Protein AF-W8WUB9-F1 (afdb_monomer_lite)

pLDDT: mean 81.69, std 14.6, range [41.47, 94.94]

InterPro domains:
  IPR036148 MmgE/PrpD superfamily [SSF103378] (17-73)

Secondary structure (DSSP, 8-state):
----SSHHHHHHHSTTHHHHHHHHHHHHHHHHHHHHHHHHT---TTTHHHHHHHHHHHHHHHHHHHHSPP---------------

Foldseek 3Di:
DPDDPDPLSVCQQAACVVVVLVVLLVVLVVLLVVLVVVVVVDDDPVCVVVSVVSSVVSVVSNVVSVPDDGDNHHRPDPPDDDDDD

Sequence (85 aa):
MTTALTDLEARLAAPGGAALRDALVARAAGMEAALRARMAAGLPRRDFPAWHDIAEAAAAAQAILAAWPANDAPSADPAGPEQPF

Organism: Castellaniella defragrans (strain DSM 12143 / CCUG 39792 / 65Phen) (NCBI:txid1437824)

Structure (mmCIF, N/CA/C/O backbone):
data_AF-W8WUB9-F1
#
_entry.id   AF-W8WUB9-F1
#
loop_
_atom_site.group_PDB
_atom_site.id
_atom_site.type_symbol
_atom_site.label_atom_id
_atom_site.label_alt_id
_atom_site.label_comp_id
_atom_site.label_asym_id
_atom_site.label_entity_id
_atom_site.label_seq_id
_atom_site.pdbx_PDB_ins_code
_atom_site.Cartn_x
_atom_site.Cartn_y
_atom_site.Cartn_z
_atom_site.occupancy
_atom_site.B_iso_or_equiv
_atom_site.auth_seq_id
_atom_site.auth_comp_id
_atom_site.auth_asym_id
_atom_site.auth_atom_id
_atom_site.pdbx_PDB_model_num
ATOM 1 N N . MET A 1 1 ? 12.164 10.916 -25.637 1.00 41.47 1 MET A N 1
ATOM 2 C CA . MET A 1 1 ? 12.557 11.572 -24.375 1.00 41.47 1 MET A CA 1
ATOM 3 C C . MET A 1 1 ? 11.289 11.910 -23.616 1.00 41.47 1 MET A C 1
ATOM 5 O O . MET A 1 1 ? 10.604 12.847 -23.996 1.00 41.47 1 MET A O 1
ATOM 9 N N . THR A 1 2 ? 10.920 11.112 -22.622 1.00 53.81 2 THR A N 1
ATOM 10 C CA . THR A 1 2 ? 9.858 11.454 -21.670 1.00 53.81 2 THR A CA 1
ATOM 11 C C . THR A 1 2 ? 10.466 12.391 -20.632 1.00 53.81 2 THR A C 1
ATOM 13 O O . THR A 1 2 ? 11.309 11.984 -19.840 1.00 53.81 2 THR A O 1
ATOM 16 N N . THR A 1 3 ? 10.115 13.673 -20.685 1.00 59.53 3 THR A N 1
ATOM 17 C CA . THR A 1 3 ? 10.484 14.639 -19.645 1.00 59.53 3 THR A CA 1
ATOM 18 C C . THR A 1 3 ? 9.666 14.332 -18.396 1.00 59.53 3 THR A C 1
ATOM 20 O O . THR A 1 3 ? 8.464 14.585 -18.380 1.00 59.53 3 THR A O 1
ATOM 23 N N . ALA A 1 4 ? 10.300 13.749 -17.381 1.00 69.81 4 ALA A N 1
ATOM 24 C CA . ALA A 1 4 ? 9.689 13.562 -16.070 1.00 69.81 4 ALA A CA 1
ATOM 25 C C . ALA A 1 4 ? 9.473 14.925 -15.392 1.00 69.81 4 ALA A C 1
ATOM 27 O O . ALA A 1 4 ? 10.384 15.756 -15.392 1.00 69.81 4 ALA A O 1
ATOM 28 N N . LEU A 1 5 ? 8.280 15.158 -14.833 1.00 80.12 5 LEU A N 1
ATOM 29 C CA . LEU A 1 5 ? 7.932 16.424 -14.176 1.00 80.12 5 LEU A CA 1
ATOM 30 C C . LEU A 1 5 ? 8.405 16.461 -12.711 1.00 80.12 5 LEU A C 1
ATOM 32 O O . LEU A 1 5 ? 8.676 17.533 -12.170 1.00 80.12 5 LEU A O 1
ATOM 36 N N . THR A 1 6 ? 8.550 15.292 -12.084 1.00 85.69 6 THR A N 1
ATOM 37 C CA . THR A 1 6 ? 9.012 15.120 -10.701 1.00 85.69 6 THR A CA 1
ATOM 38 C C . THR A 1 6 ? 10.154 14.103 -10.583 1.00 85.69 6 THR A C 1
ATOM 40 O O . THR A 1 6 ? 10.351 13.248 -11.449 1.00 85.69 6 THR A O 1
ATOM 43 N N . ASP A 1 7 ? 10.893 14.162 -9.466 1.00 85.81 7 ASP A N 1
ATOM 44 C CA . ASP A 1 7 ? 11.948 13.187 -9.130 1.00 85.81 7 ASP A CA 1
ATOM 45 C C . ASP A 1 7 ? 11.412 11.746 -9.091 1.00 85.81 7 ASP A C 1
ATOM 47 O O . ASP A 1 7 ? 12.048 10.822 -9.595 1.00 85.81 7 ASP A O 1
ATOM 51 N N . LEU A 1 8 ? 10.199 11.555 -8.559 1.00 85.75 8 LEU A N 1
ATOM 52 C CA . LEU A 1 8 ? 9.565 10.240 -8.503 1.00 85.75 8 LEU A CA 1
ATOM 53 C C . LEU A 1 8 ? 9.341 9.669 -9.908 1.00 85.75 8 LEU A C 1
ATOM 55 O O . LEU A 1 8 ? 9.664 8.511 -10.157 1.00 85.75 8 LEU A O 1
ATOM 59 N N . GLU A 1 9 ? 8.835 10.478 -10.836 1.00 86.00 9 GLU A N 1
ATOM 60 C CA . GLU A 1 9 ? 8.615 10.054 -12.221 1.00 86.00 9 GLU A CA 1
ATOM 61 C C . GLU A 1 9 ? 9.926 9.704 -12.924 1.00 86.00 9 GLU A C 1
ATOM 63 O O . GLU A 1 9 ? 9.983 8.711 -13.648 1.00 86.00 9 GLU A O 1
ATOM 68 N N . ALA A 1 10 ? 10.995 10.467 -12.675 1.00 85.81 10 ALA A N 1
ATOM 69 C CA . ALA A 1 10 ? 12.315 10.174 -13.228 1.00 85.81 10 ALA A CA 1
ATOM 70 C C . ALA A 1 10 ? 12.838 8.819 -12.725 1.00 85.81 10 ALA A C 1
ATOM 72 O O . ALA A 1 10 ? 13.357 8.020 -13.504 1.00 85.81 10 ALA A O 1
ATOM 73 N N . ARG A 1 11 ? 12.641 8.523 -11.435 1.00 84.62 11 ARG A N 1
ATOM 74 C CA . ARG A 1 11 ? 13.046 7.251 -10.816 1.00 84.62 11 ARG A CA 1
ATOM 75 C C . ARG A 1 11 ? 12.200 6.067 -11.278 1.00 84.62 11 ARG A C 1
ATOM 77 O O . ARG A 1 11 ? 12.733 4.974 -11.422 1.00 84.62 11 ARG A O 1
ATOM 84 N N . LEU A 1 12 ? 10.910 6.273 -11.537 1.00 85.00 12 LEU A N 1
ATOM 85 C CA . LEU A 1 12 ? 10.023 5.248 -12.098 1.00 85.00 12 LEU A CA 1
ATOM 86 C C . LEU A 1 12 ? 10.277 4.995 -13.593 1.00 85.00 12 LEU A C 1
ATOM 88 O O . LEU A 1 12 ? 10.050 3.888 -14.076 1.00 85.00 12 LEU A O 1
ATOM 92 N N . ALA A 1 13 ? 10.758 6.005 -14.321 1.00 84.25 13 ALA A N 1
ATOM 93 C CA . ALA A 1 13 ? 11.164 5.879 -15.717 1.00 84.25 13 ALA A CA 1
ATOM 94 C C . ALA A 1 13 ? 12.571 5.272 -15.883 1.00 84.25 13 ALA A C 1
ATOM 96 O O . ALA A 1 13 ? 12.907 4.799 -16.970 1.00 84.25 13 ALA A O 1
ATOM 97 N N . ALA A 1 14 ? 13.399 5.266 -14.835 1.00 84.06 14 ALA A N 1
ATOM 98 C CA . ALA A 1 14 ? 14.715 4.637 -14.848 1.00 84.06 14 ALA A CA 1
ATOM 99 C C . ALA A 1 14 ? 14.618 3.095 -14.943 1.00 84.06 14 ALA A C 1
ATOM 101 O O . ALA A 1 14 ? 13.581 2.515 -14.608 1.00 84.06 14 ALA A O 1
ATOM 102 N N . PRO A 1 15 ? 15.680 2.406 -15.394 1.00 80.81 15 PRO A N 1
ATOM 103 C CA . PRO A 1 15 ? 15.751 0.948 -15.332 1.00 80.81 15 PRO A CA 1
ATOM 104 C C . PRO A 1 15 ? 15.539 0.431 -13.901 1.00 80.81 15 PRO A C 1
ATOM 106 O O . PRO A 1 15 ? 16.045 1.012 -12.941 1.00 80.81 15 PRO A O 1
ATOM 109 N N . GLY A 1 16 ? 14.759 -0.641 -13.744 1.00 80.81 16 GLY A N 1
ATOM 110 C CA . GLY A 1 16 ? 14.317 -1.114 -12.422 1.00 80.81 16 GLY A CA 1
ATOM 111 C C . GLY A 1 16 ? 13.187 -0.288 -11.783 1.00 80.81 16 GLY A C 1
ATOM 112 O O . GLY A 1 16 ? 12.776 -0.575 -10.656 1.00 80.81 16 GLY A O 1
ATOM 113 N N . GLY A 1 17 ? 12.633 0.698 -12.496 1.00 85.12 17 GLY A N 1
ATOM 114 C CA . GLY A 1 17 ? 11.487 1.491 -12.053 1.00 85.12 17 GLY A CA 1
ATOM 115 C C . GLY A 1 17 ? 10.231 0.656 -11.789 1.00 85.12 17 GLY A C 1
ATOM 116 O O . GLY A 1 17 ? 9.467 0.984 -10.882 1.00 85.12 17 GLY A O 1
ATOM 117 N N . ALA A 1 18 ? 10.059 -0.469 -12.493 1.00 85.94 18 ALA A N 1
ATOM 118 C CA . ALA A 1 18 ? 9.019 -1.460 -12.206 1.00 85.94 18 ALA A CA 1
ATOM 119 C C . ALA A 1 18 ? 9.110 -2.005 -10.768 1.00 85.94 18 ALA A C 1
ATOM 121 O O . ALA A 1 18 ? 8.135 -1.950 -10.023 1.00 85.94 18 ALA A O 1
ATOM 122 N N . ALA A 1 19 ? 10.300 -2.439 -10.339 1.00 87.62 19 ALA A N 1
ATOM 123 C CA . ALA A 1 19 ? 10.519 -2.953 -8.987 1.00 87.62 19 ALA A CA 1
ATOM 124 C C . ALA A 1 19 ? 10.322 -1.865 -7.918 1.00 87.62 19 ALA A C 1
ATOM 126 O O . ALA A 1 19 ? 9.750 -2.127 -6.859 1.00 87.62 19 ALA A O 1
ATOM 127 N N . LEU A 1 20 ? 10.748 -0.627 -8.201 1.00 89.50 20 LEU A N 1
ATOM 128 C CA . LEU A 1 20 ? 10.503 0.514 -7.317 1.00 89.50 20 LEU A CA 1
ATOM 129 C C . LEU A 1 20 ? 9.003 0.814 -7.184 1.00 89.50 20 LEU A C 1
ATOM 131 O O . LEU A 1 20 ? 8.518 1.021 -6.072 1.00 89.50 20 LEU A O 1
ATOM 135 N N . ARG A 1 21 ? 8.265 0.816 -8.298 1.00 89.38 21 ARG A N 1
ATOM 136 C CA . ARG A 1 21 ? 6.809 0.994 -8.311 1.00 89.38 21 ARG A CA 1
ATOM 137 C C . ARG A 1 21 ? 6.129 -0.073 -7.464 1.00 89.38 21 ARG A C 1
ATOM 139 O O . ARG A 1 21 ? 5.347 0.271 -6.585 1.00 89.38 21 ARG A O 1
ATOM 146 N N . ASP A 1 22 ? 6.448 -1.342 -7.699 1.00 89.56 22 ASP A N 1
ATOM 147 C CA . ASP A 1 22 ? 5.869 -2.468 -6.967 1.00 89.56 22 ASP A CA 1
ATOM 148 C C . ASP A 1 22 ? 6.174 -2.388 -5.462 1.00 89.56 22 ASP A C 1
ATOM 150 O O . ASP A 1 22 ? 5.282 -2.585 -4.636 1.00 89.56 22 ASP A O 1
ATOM 154 N N . ALA A 1 23 ? 7.387 -1.976 -5.079 1.00 91.00 23 ALA A N 1
ATOM 155 C CA . ALA A 1 23 ? 7.730 -1.731 -3.678 1.00 91.00 23 ALA A CA 1
ATOM 156 C C . ALA A 1 23 ? 6.909 -0.586 -3.052 1.00 91.00 23 ALA A C 1
ATOM 158 O O . ALA A 1 23 ? 6.475 -0.687 -1.901 1.00 91.00 23 ALA A O 1
ATOM 159 N N . LEU A 1 24 ? 6.673 0.503 -3.792 1.00 92.44 24 LEU A N 1
ATOM 160 C CA . LEU A 1 24 ? 5.854 1.626 -3.326 1.00 92.44 24 LEU A CA 1
ATOM 161 C C . LEU A 1 24 ? 4.371 1.243 -3.210 1.00 92.44 24 LEU A C 1
ATOM 163 O O . LEU A 1 24 ? 3.737 1.591 -2.213 1.00 92.44 24 LEU A O 1
ATOM 167 N N . VAL A 1 25 ? 3.842 0.483 -4.173 1.00 93.06 25 VAL A N 1
ATOM 168 C CA . VAL A 1 25 ? 2.482 -0.080 -4.144 1.00 93.06 25 VAL A CA 1
ATOM 169 C C . VAL A 1 25 ? 2.309 -0.988 -2.927 1.00 93.06 25 VAL A C 1
ATOM 171 O O . VAL A 1 25 ? 1.373 -0.796 -2.153 1.00 93.06 25 VAL A O 1
ATOM 174 N N . ALA A 1 26 ? 3.234 -1.925 -2.703 1.00 92.69 26 ALA A N 1
ATOM 175 C CA . ALA A 1 26 ? 3.189 -2.836 -1.561 1.00 92.69 26 ALA A CA 1
ATOM 176 C C . ALA A 1 26 ? 3.259 -2.085 -0.221 1.00 92.69 26 AL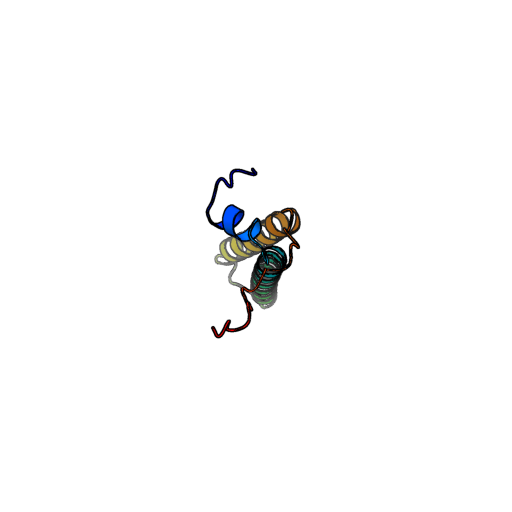A A C 1
ATOM 178 O O . ALA A 1 26 ? 2.539 -2.414 0.724 1.00 92.69 26 ALA A O 1
ATOM 179 N N . ARG A 1 27 ? 4.086 -1.036 -0.138 1.00 93.56 27 ARG A N 1
ATOM 180 C CA . ARG A 1 27 ? 4.177 -0.187 1.055 1.00 93.56 27 ARG A CA 1
ATOM 181 C C . ARG A 1 27 ? 2.874 0.566 1.326 1.00 93.56 27 ARG A C 1
ATOM 183 O O . ARG A 1 27 ? 2.437 0.596 2.475 1.00 93.56 27 ARG A O 1
ATOM 190 N N . ALA A 1 28 ? 2.271 1.163 0.299 1.00 93.19 28 ALA A N 1
ATOM 191 C CA . ALA A 1 28 ? 1.001 1.875 0.425 1.00 93.19 28 ALA A CA 1
ATOM 192 C C . ALA A 1 28 ? -0.129 0.928 0.861 1.00 93.19 28 ALA A C 1
ATOM 194 O O . ALA A 1 28 ? -0.839 1.233 1.818 1.00 93.19 28 ALA A O 1
ATOM 195 N N . ALA A 1 29 ? -0.214 -0.258 0.249 1.00 92.06 29 ALA A N 1
ATOM 196 C CA . ALA A 1 29 ? -1.176 -1.293 0.624 1.00 92.06 29 ALA A CA 1
ATOM 197 C C . ALA A 1 29 ? -0.986 -1.766 2.078 1.00 92.06 29 ALA A C 1
ATOM 199 O O . ALA A 1 29 ? -1.951 -1.915 2.823 1.00 92.06 29 ALA A O 1
ATOM 200 N N . GLY A 1 30 ? 0.262 -1.949 2.528 1.00 93.56 30 GLY A N 1
ATOM 201 C CA . GLY A 1 30 ? 0.553 -2.319 3.917 1.00 93.56 30 GLY A CA 1
ATOM 202 C C . GLY A 1 30 ? 0.124 -1.252 4.930 1.00 93.56 30 GLY A C 1
ATOM 203 O O . GLY A 1 30 ? -0.411 -1.582 5.989 1.00 93.56 30 GLY A O 1
ATOM 204 N N . MET A 1 31 ? 0.324 0.030 4.603 1.00 93.12 31 MET A N 1
ATOM 205 C CA . MET A 1 31 ? -0.150 1.139 5.437 1.00 93.12 31 MET A CA 1
ATOM 2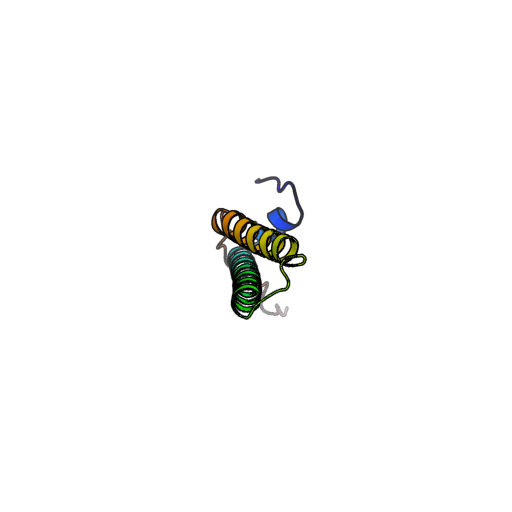06 C C . MET A 1 31 ? -1.676 1.170 5.501 1.00 93.12 31 MET A C 1
ATOM 208 O O . MET A 1 31 ? -2.231 1.201 6.597 1.00 93.12 31 MET A O 1
ATOM 212 N N . GLU A 1 32 ? -2.343 1.125 4.347 1.00 94.06 32 GLU A N 1
ATOM 213 C CA . GLU A 1 32 ? -3.804 1.127 4.227 1.00 94.06 32 GLU A CA 1
ATOM 214 C C . GLU A 1 32 ? -4.434 -0.016 5.035 1.00 94.06 32 GLU A C 1
ATOM 216 O O . GLU A 1 32 ? -5.288 0.233 5.892 1.00 94.06 32 GLU A O 1
ATOM 221 N N . ALA A 1 33 ? -3.929 -1.241 4.876 1.00 92.94 33 ALA A N 1
ATOM 222 C CA . ALA A 1 33 ? -4.398 -2.402 5.622 1.00 92.94 33 ALA A CA 1
ATOM 223 C C . ALA A 1 33 ? -4.223 -2.231 7.142 1.00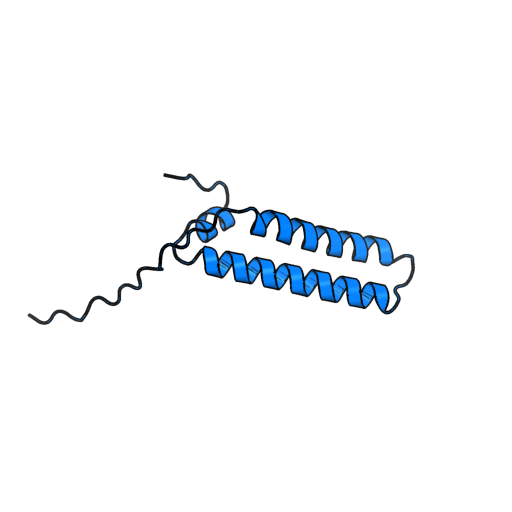 92.94 33 ALA A C 1
ATOM 225 O O . ALA A 1 33 ? -5.13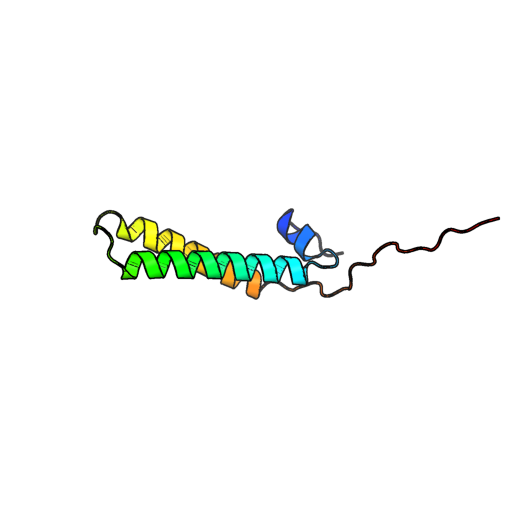3 -2.5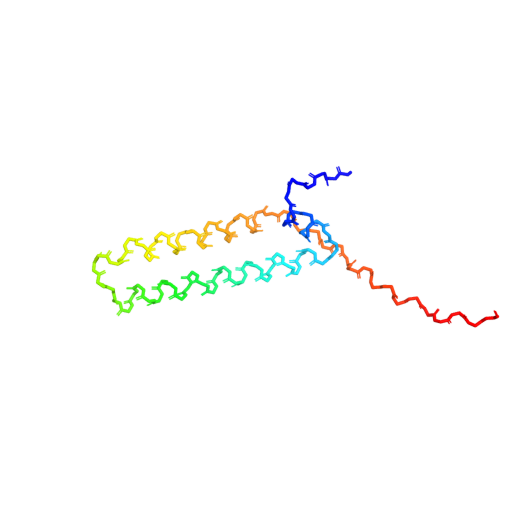45 7.913 1.00 92.94 33 ALA A O 1
ATOM 226 N N . ALA A 1 34 ? -3.082 -1.694 7.592 1.00 92.62 34 ALA A N 1
ATOM 227 C CA . ALA A 1 34 ? -2.829 -1.441 9.010 1.00 92.62 34 ALA A CA 1
ATOM 228 C C . ALA A 1 34 ? -3.765 -0.363 9.586 1.00 92.62 34 ALA A C 1
ATOM 230 O O . ALA A 1 34 ? -4.303 -0.526 10.686 1.00 92.62 34 ALA A O 1
ATOM 231 N N . LEU A 1 35 ? -4.002 0.716 8.835 1.00 92.19 35 LEU A N 1
ATOM 232 C CA . LEU A 1 35 ? -4.945 1.778 9.193 1.00 92.19 35 LEU A CA 1
ATOM 233 C C . LEU A 1 35 ? -6.370 1.225 9.306 1.00 92.19 35 LEU A C 1
ATOM 235 O O . LEU A 1 35 ? -7.033 1.450 10.320 1.00 92.19 35 LEU A O 1
ATOM 239 N N . ARG A 1 36 ? -6.828 0.437 8.325 1.00 93.00 36 ARG A N 1
ATOM 240 C CA . ARG A 1 36 ? -8.160 -0.185 8.360 1.00 93.00 36 ARG A CA 1
ATOM 241 C C . ARG A 1 36 ? -8.312 -1.191 9.491 1.00 93.00 36 ARG A C 1
ATOM 243 O O . ARG A 1 36 ? -9.331 -1.163 10.180 1.00 93.00 36 ARG A O 1
ATOM 250 N N . ALA A 1 37 ? -7.302 -2.021 9.746 1.00 93.12 37 ALA A N 1
ATOM 251 C CA . ALA A 1 37 ? -7.305 -2.936 10.885 1.00 93.12 37 ALA A CA 1
ATOM 252 C C . ALA A 1 37 ? -7.424 -2.175 12.214 1.00 93.12 37 ALA A C 1
ATOM 254 O O . ALA A 1 37 ? -8.176 -2.577 13.103 1.00 93.12 37 ALA A O 1
ATOM 255 N N . ARG A 1 38 ? -6.741 -1.031 12.342 1.00 89.38 38 ARG A N 1
ATOM 256 C CA . ARG A 1 38 ? -6.821 -0.188 13.537 1.00 89.38 38 ARG A CA 1
ATOM 257 C C . ARG A 1 38 ? -8.176 0.504 13.686 1.00 89.38 38 ARG A C 1
ATOM 259 O O . ARG A 1 38 ? -8.673 0.578 14.806 1.00 89.38 38 ARG A O 1
ATOM 266 N N . MET A 1 39 ? -8.793 0.946 12.589 1.00 91.69 39 MET A N 1
ATOM 267 C CA . MET A 1 39 ? -10.169 1.455 12.602 1.00 91.69 39 MET A CA 1
ATOM 268 C C . MET A 1 39 ? -11.170 0.370 13.022 1.00 91.69 39 MET A C 1
ATOM 270 O O . MET A 1 39 ? -12.032 0.628 13.862 1.00 91.69 39 MET A O 1
ATOM 274 N N . ALA A 1 40 ? -11.021 -0.853 12.503 1.00 91.06 40 ALA A N 1
ATOM 275 C CA . ALA A 1 40 ? -11.868 -1.996 12.845 1.00 91.06 40 ALA A CA 1
ATOM 276 C C . ALA A 1 40 ? -11.701 -2.453 14.306 1.00 91.06 40 ALA A C 1
ATOM 278 O O . ALA A 1 40 ? -12.669 -2.875 14.932 1.00 91.06 40 ALA A O 1
ATOM 279 N N . ALA A 1 41 ? -10.496 -2.316 14.872 1.00 91.94 41 ALA A N 1
ATOM 280 C CA . ALA A 1 41 ? -10.213 -2.593 16.283 1.00 91.94 41 ALA A CA 1
ATOM 281 C C . ALA A 1 41 ? -10.859 -1.587 17.260 1.00 91.94 41 ALA A C 1
ATOM 283 O O . ALA A 1 41 ? -10.812 -1.795 18.472 1.00 91.94 41 ALA A O 1
ATOM 284 N N . GLY A 1 42 ? -11.468 -0.518 16.745 1.00 87.06 42 GLY A N 1
ATOM 285 C CA . GLY A 1 42 ? -12.149 0.500 17.530 1.00 87.06 42 GLY A CA 1
ATOM 286 C C . GLY A 1 42 ? -11.286 1.741 17.734 1.00 87.06 42 GLY A C 1
ATOM 287 O O . GLY A 1 42 ? -10.202 1.695 18.317 1.00 87.06 42 GLY A O 1
ATOM 288 N N . LEU A 1 43 ? -11.815 2.876 17.282 1.00 86.44 43 LEU A N 1
ATOM 289 C CA . LEU A 1 43 ? -11.251 4.203 17.502 1.00 86.44 43 LEU A CA 1
ATOM 290 C C . LEU A 1 43 ? -12.271 5.108 18.198 1.00 86.44 43 LEU A C 1
ATOM 292 O O . LEU A 1 43 ? -13.480 4.968 17.983 1.00 86.44 43 LEU A O 1
ATOM 296 N N . PRO A 1 44 ? -11.807 6.089 18.989 1.00 87.44 44 PRO A N 1
ATOM 297 C CA . PRO A 1 44 ? -12.663 7.176 19.432 1.00 87.44 44 PRO A CA 1
ATOM 298 C C . PRO A 1 44 ? -13.241 7.907 18.213 1.00 87.44 44 PRO A C 1
ATOM 300 O O . PRO A 1 44 ? -12.518 8.216 17.268 1.00 87.44 44 PRO A O 1
ATOM 303 N N . ARG A 1 45 ? -14.538 8.246 18.241 1.00 83.50 45 ARG A N 1
ATOM 304 C CA . ARG A 1 45 ? -15.217 8.924 17.114 1.00 83.50 45 ARG A CA 1
ATOM 305 C C . ARG A 1 45 ? -14.515 10.197 16.641 1.00 83.50 45 ARG A C 1
ATOM 307 O O . ARG A 1 45 ? -14.564 10.494 15.458 1.00 83.50 45 ARG A O 1
ATOM 314 N N . ARG A 1 46 ? -13.875 10.934 17.554 1.00 90.81 46 ARG A N 1
ATOM 315 C CA . ARG A 1 46 ? -13.130 12.160 17.226 1.00 90.81 46 ARG A CA 1
ATOM 316 C C . ARG A 1 46 ? -11.901 11.902 16.349 1.00 90.81 46 ARG A C 1
ATOM 318 O O . ARG A 1 46 ? -11.515 12.777 15.592 1.00 90.81 46 ARG A O 1
ATOM 325 N N . ASP A 1 47 ? -11.300 10.721 16.476 1.00 90.06 47 ASP A N 1
ATOM 326 C CA . ASP A 1 47 ? -10.064 10.352 15.790 1.00 90.06 47 ASP A CA 1
ATOM 327 C C . ASP A 1 47 ? -10.372 9.634 14.464 1.00 90.06 47 ASP A C 1
ATOM 329 O O . ASP A 1 47 ? -9.561 9.658 13.544 1.00 90.06 47 ASP A O 1
ATOM 333 N N . PHE A 1 48 ? -11.571 9.054 14.324 1.00 89.44 48 PHE A N 1
ATOM 334 C CA . PHE A 1 48 ? -11.992 8.320 13.127 1.00 89.44 48 PHE A CA 1
ATOM 335 C C . PHE A 1 48 ? -11.808 9.090 11.801 1.00 89.44 48 PHE A C 1
ATOM 337 O O . PHE A 1 48 ? -11.259 8.485 10.883 1.00 89.44 48 PHE A O 1
ATOM 344 N N . PRO A 1 49 ? -12.181 10.384 11.666 1.00 92.50 49 PRO A N 1
ATOM 345 C CA . PRO A 1 49 ? -12.029 11.107 10.400 1.00 92.50 49 PRO A CA 1
ATOM 346 C C . PRO A 1 49 ? -10.574 11.174 9.931 1.00 92.50 49 PRO A C 1
ATOM 348 O O . PRO A 1 49 ? -10.279 10.810 8.802 1.00 92.50 49 PRO A O 1
ATOM 351 N N . ALA A 1 50 ? -9.648 11.519 10.830 1.00 92.69 50 ALA A N 1
ATOM 352 C CA . ALA A 1 50 ? -8.232 11.611 10.487 1.00 92.69 50 ALA A CA 1
ATOM 353 C C . ALA A 1 50 ? -7.658 10.254 10.048 1.00 92.69 50 ALA A C 1
ATOM 355 O O . ALA A 1 50 ? -6.889 10.177 9.096 1.00 92.69 50 ALA A O 1
ATOM 356 N N . TRP A 1 51 ? -8.044 9.166 10.718 1.00 92.12 51 TRP A N 1
ATOM 357 C CA . TRP A 1 51 ? -7.606 7.817 10.346 1.00 92.12 51 TRP A CA 1
ATOM 358 C C . TRP A 1 51 ? -8.199 7.358 9.012 1.00 92.12 51 TRP A C 1
ATOM 360 O O . TRP A 1 51 ? -7.509 6.700 8.232 1.00 92.12 51 TRP A O 1
ATOM 370 N N . HIS A 1 52 ? -9.453 7.724 8.745 1.00 92.50 52 HIS A N 1
ATOM 371 C CA . HIS A 1 52 ? -10.114 7.458 7.476 1.00 92.50 52 HIS A CA 1
ATOM 372 C C . HIS A 1 52 ? -9.434 8.207 6.324 1.00 92.50 52 HIS A C 1
ATOM 374 O O . HIS A 1 52 ? -9.072 7.575 5.337 1.00 92.50 52 HIS A O 1
ATOM 380 N N . ASP A 1 53 ? -9.162 9.504 6.488 1.00 94.94 53 ASP A N 1
ATOM 381 C CA . ASP A 1 53 ? -8.503 10.331 5.471 1.00 94.94 53 ASP A CA 1
ATOM 382 C C . ASP A 1 53 ? -7.100 9.808 5.126 1.00 94.94 53 ASP A C 1
ATOM 384 O O . ASP A 1 53 ? -6.710 9.770 3.959 1.00 94.94 53 ASP A O 1
ATOM 388 N N . ILE A 1 54 ? -6.338 9.346 6.124 1.00 93.62 54 ILE A N 1
ATOM 389 C CA . ILE A 1 54 ? -5.010 8.756 5.892 1.00 93.62 54 ILE A CA 1
ATOM 390 C C . ILE A 1 54 ? -5.131 7.416 5.146 1.00 93.62 54 ILE A C 1
ATOM 392 O O . ILE A 1 54 ? -4.322 7.135 4.260 1.00 93.62 54 ILE A O 1
ATOM 396 N N . ALA A 1 55 ? -6.131 6.590 5.472 1.00 93.25 55 ALA A N 1
ATOM 397 C CA . ALA A 1 55 ? -6.370 5.330 4.767 1.00 93.25 55 ALA A CA 1
ATOM 398 C C . ALA A 1 55 ? -6.778 5.564 3.302 1.00 93.25 55 ALA A C 1
ATOM 400 O O . ALA A 1 55 ? -6.266 4.891 2.409 1.00 93.25 55 ALA A O 1
ATOM 401 N N . GLU A 1 56 ? -7.640 6.549 3.049 1.00 94.44 56 GLU A N 1
ATOM 402 C CA . GLU A 1 56 ? -8.038 6.959 1.698 1.00 94.44 56 GLU A CA 1
ATOM 403 C C . GLU A 1 56 ? -6.854 7.531 0.911 1.00 94.44 56 GLU A C 1
ATOM 405 O O . GLU A 1 56 ? -6.649 7.170 -0.247 1.00 94.44 56 GLU A O 1
ATOM 410 N N . ALA A 1 57 ? -6.009 8.354 1.538 1.00 94.38 57 ALA A N 1
ATOM 411 C CA . ALA A 1 57 ? -4.799 8.870 0.902 1.00 94.38 57 ALA A CA 1
ATOM 412 C C . ALA A 1 57 ? -3.824 7.744 0.510 1.00 94.38 57 ALA A C 1
ATOM 414 O O . ALA A 1 57 ? -3.244 7.778 -0.578 1.00 94.38 57 ALA A O 1
ATOM 415 N N . ALA A 1 58 ? -3.666 6.723 1.360 1.00 92.50 58 ALA A N 1
ATOM 416 C CA . ALA A 1 58 ? -2.850 5.551 1.051 1.00 92.50 58 ALA A CA 1
ATOM 417 C C . ALA A 1 58 ? -3.433 4.737 -0.120 1.00 92.50 58 ALA A C 1
ATOM 419 O O . ALA A 1 58 ? -2.690 4.350 -1.026 1.00 92.50 58 ALA A O 1
ATOM 420 N N . ALA A 1 59 ? -4.756 4.544 -0.155 1.00 91.75 59 ALA A N 1
ATOM 421 C CA . ALA A 1 59 ? -5.442 3.875 -1.260 1.00 91.75 59 ALA A CA 1
ATOM 422 C C . ALA A 1 59 ? -5.318 4.658 -2.582 1.00 91.75 59 ALA A C 1
ATOM 424 O O . ALA A 1 59 ? -5.038 4.077 -3.632 1.00 91.75 59 ALA A O 1
ATOM 425 N N . ALA A 1 60 ? -5.454 5.985 -2.540 1.00 92.75 60 ALA A N 1
ATOM 426 C CA . ALA A 1 60 ? -5.280 6.845 -3.707 1.00 92.75 60 ALA A CA 1
ATOM 427 C C . ALA A 1 60 ? -3.839 6.799 -4.239 1.00 92.75 60 ALA A C 1
ATOM 429 O O . ALA A 1 60 ? -3.627 6.675 -5.446 1.00 92.75 60 ALA A O 1
ATOM 430 N N . ALA A 1 61 ? -2.841 6.828 -3.349 1.00 89.88 61 ALA A N 1
ATOM 431 C CA . ALA A 1 61 ? -1.438 6.685 -3.732 1.00 89.88 61 ALA A CA 1
ATOM 432 C C . ALA A 1 61 ? -1.176 5.338 -4.423 1.00 89.88 61 ALA A C 1
ATOM 434 O O . ALA A 1 61 ? -0.510 5.295 -5.458 1.00 89.88 61 ALA A O 1
ATOM 435 N N . GLN A 1 62 ? -1.748 4.249 -3.900 1.00 90.75 62 GLN A N 1
ATOM 436 C CA . GLN A 1 62 ? -1.674 2.931 -4.527 1.00 90.75 62 GLN A CA 1
ATOM 437 C C . GLN A 1 62 ? -2.286 2.939 -5.935 1.00 90.75 62 GLN A C 1
ATOM 439 O O . GLN A 1 62 ? -1.668 2.426 -6.866 1.00 90.75 62 GLN A O 1
ATOM 444 N N . ALA A 1 63 ? -3.471 3.530 -6.104 1.00 89.81 63 ALA A N 1
ATOM 445 C CA . ALA A 1 63 ? -4.153 3.594 -7.394 1.00 89.81 63 ALA A CA 1
ATOM 446 C C . ALA A 1 63 ? -3.344 4.378 -8.441 1.00 89.81 63 ALA A C 1
ATOM 448 O O . ALA A 1 63 ? -3.206 3.923 -9.576 1.00 89.81 63 ALA A O 1
ATOM 449 N N . ILE A 1 64 ? -2.756 5.514 -8.051 1.00 90.44 64 ILE A N 1
ATOM 450 C CA . ILE A 1 64 ? -1.902 6.324 -8.932 1.00 90.44 64 ILE A CA 1
ATOM 451 C C . ILE A 1 64 ? -0.653 5.539 -9.342 1.00 90.44 64 ILE A C 1
ATOM 453 O O . ILE A 1 64 ? -0.318 5.490 -10.524 1.00 90.44 64 ILE A O 1
ATOM 457 N N . LEU A 1 65 ? 0.019 4.895 -8.385 1.00 88.06 65 LEU A N 1
ATOM 458 C CA . LEU A 1 65 ? 1.221 4.109 -8.662 1.00 88.06 65 LEU A CA 1
ATOM 459 C C . LEU A 1 65 ? 0.923 2.894 -9.547 1.00 88.06 65 LEU A C 1
ATOM 461 O O . LEU A 1 65 ? 1.706 2.598 -10.443 1.00 88.06 65 LEU A O 1
ATOM 465 N N . ALA A 1 66 ? -0.210 2.219 -9.341 1.00 85.94 66 ALA A N 1
ATOM 466 C CA . ALA A 1 66 ? -0.632 1.088 -10.163 1.00 85.94 66 ALA A CA 1
ATOM 467 C C . ALA A 1 66 ? -0.993 1.503 -11.600 1.00 85.94 66 ALA A C 1
ATOM 469 O O . ALA A 1 66 ? -0.744 0.747 -12.537 1.00 85.94 66 ALA A O 1
ATOM 470 N N . ALA A 1 67 ? -1.548 2.706 -11.780 1.00 86.31 67 ALA A N 1
ATOM 471 C CA . ALA A 1 67 ? -1.839 3.271 -13.095 1.00 86.31 67 ALA A CA 1
ATOM 472 C C . ALA A 1 67 ? -0.586 3.801 -13.819 1.00 86.31 67 ALA A C 1
ATOM 474 O O . ALA A 1 67 ? -0.640 4.057 -15.024 1.00 86.31 67 ALA A O 1
ATOM 475 N N . TRP A 1 68 ? 0.539 3.972 -13.113 1.00 81.75 68 TRP A N 1
ATOM 476 C CA . TRP A 1 68 ? 1.763 4.512 -13.696 1.00 81.75 68 TRP A CA 1
ATOM 477 C C . TRP A 1 68 ? 2.466 3.481 -14.599 1.00 81.75 68 TRP A C 1
ATOM 479 O O . TRP A 1 68 ? 2.672 2.330 -14.183 1.00 81.75 68 TRP A O 1
ATOM 489 N N . PRO A 1 69 ? 2.892 3.869 -15.819 1.00 74.81 69 PRO A N 1
ATOM 490 C CA . PRO A 1 69 ? 3.632 2.978 -16.703 1.00 74.81 69 PRO A CA 1
ATOM 491 C C . PRO A 1 69 ? 4.985 2.621 -16.076 1.00 74.81 69 PRO A C 1
ATOM 493 O O . PRO A 1 69 ? 5.807 3.494 -15.802 1.00 74.81 69 PRO A O 1
ATOM 496 N N . ALA A 1 70 ? 5.226 1.331 -15.845 1.00 66.50 70 ALA A N 1
ATOM 497 C CA . ALA A 1 70 ? 6.532 0.860 -15.404 1.00 66.50 70 ALA A CA 1
ATOM 498 C C . ALA A 1 70 ? 7.493 0.754 -16.584 1.00 66.50 70 ALA A C 1
ATOM 500 O O . ALA A 1 70 ? 7.161 0.167 -17.615 1.00 66.50 70 ALA A O 1
ATOM 501 N N . ASN A 1 71 ? 8.708 1.265 -16.397 1.00 68.50 71 ASN A N 1
ATOM 502 C CA . ASN A 1 71 ? 9.825 0.867 -17.231 1.00 68.50 71 ASN A CA 1
ATOM 503 C C . ASN A 1 71 ? 10.375 -0.469 -16.704 1.00 68.50 71 ASN A C 1
ATOM 505 O O . ASN A 1 71 ? 11.026 -0.512 -15.659 1.00 68.50 71 ASN A O 1
ATOM 509 N N . ASP A 1 72 ? 10.078 -1.551 -17.424 1.00 61.12 72 ASP A N 1
ATOM 510 C CA . ASP A 1 72 ? 10.557 -2.911 -17.126 1.00 61.12 72 ASP A CA 1
ATOM 511 C C . ASP A 1 72 ? 11.933 -3.194 -17.756 1.00 61.12 72 ASP A C 1
ATOM 513 O O . ASP A 1 72 ? 12.408 -4.326 -17.772 1.00 61.12 72 ASP A O 1
ATOM 517 N N . ALA A 1 73 ? 12.594 -2.167 -18.308 1.00 63.78 73 ALA A N 1
ATOM 518 C CA . ALA A 1 73 ? 13.931 -2.333 -18.851 1.00 63.78 73 ALA A CA 1
ATOM 519 C C . ALA A 1 73 ? 14.864 -2.877 -17.752 1.00 63.78 73 ALA A C 1
ATOM 521 O O . ALA A 1 73 ? 14.945 -2.268 -16.672 1.00 63.78 73 ALA A O 1
ATOM 522 N N . PRO A 1 74 ? 15.570 -3.998 -18.005 1.00 57.97 74 PRO A N 1
ATOM 523 C CA . PRO A 1 74 ? 16.532 -4.525 -17.055 1.00 57.97 74 PRO A CA 1
ATOM 524 C C . PRO A 1 74 ? 17.550 -3.431 -16.749 1.00 57.97 74 PRO A C 1
ATOM 526 O O . PRO A 1 74 ? 18.068 -2.777 -17.658 1.00 57.97 74 PRO A O 1
ATOM 529 N N . SER A 1 75 ? 17.805 -3.209 -15.459 1.00 55.50 75 SER A N 1
ATOM 530 C CA . SER A 1 75 ? 18.889 -2.331 -15.038 1.00 55.50 75 SER A CA 1
ATOM 531 C C . SER A 1 75 ? 20.175 -2.917 -15.592 1.00 55.50 75 SER A C 1
ATOM 533 O O . SER A 1 75 ? 20.570 -4.015 -15.203 1.00 55.50 75 SER A O 1
ATOM 535 N N . ALA A 1 76 ? 20.766 -2.239 -16.575 1.00 55.62 76 ALA A N 1
ATOM 536 C CA . ALA A 1 76 ? 22.057 -2.619 -17.110 1.00 55.62 76 ALA A CA 1
ATOM 537 C C . ALA A 1 76 ? 23.085 -2.372 -16.003 1.00 55.62 76 ALA A C 1
ATOM 539 O O . ALA A 1 76 ? 23.585 -1.261 -15.836 1.00 55.62 76 ALA A O 1
ATOM 540 N N . ASP A 1 77 ? 23.329 -3.402 -15.201 1.00 52.69 77 ASP A N 1
ATOM 541 C CA . ASP A 1 77 ? 24.462 -3.458 -14.296 1.00 52.69 77 ASP A CA 1
ATOM 542 C C . ASP A 1 77 ? 25.732 -3.335 -15.155 1.00 52.69 77 ASP A C 1
ATOM 544 O O . ASP A 1 77 ? 25.885 -4.103 -16.115 1.00 52.69 77 ASP A O 1
ATOM 548 N N . PRO A 1 78 ? 26.637 -2.375 -14.900 1.00 51.81 78 PRO A N 1
ATOM 549 C CA . PRO A 1 78 ? 27.905 -2.314 -15.603 1.00 51.81 78 PRO A CA 1
ATOM 550 C C . PRO A 1 78 ? 28.857 -3.378 -15.033 1.00 51.81 78 PRO A C 1
ATOM 552 O O . PRO A 1 78 ? 29.937 -3.065 -14.544 1.00 51.81 78 PRO A O 1
ATOM 555 N N . ALA A 1 79 ? 28.491 -4.655 -15.143 1.00 54.53 79 ALA A N 1
ATOM 556 C CA . ALA A 1 79 ? 29.424 -5.767 -15.026 1.00 54.53 79 ALA A CA 1
ATOM 557 C C . ALA A 1 79 ? 30.177 -5.919 -16.360 1.00 54.53 79 ALA A C 1
ATOM 559 O O . ALA A 1 79 ? 29.980 -6.867 -17.119 1.00 54.53 79 ALA A O 1
ATOM 560 N N . GLY A 1 80 ? 31.008 -4.925 -16.680 1.00 45.75 80 GLY A N 1
ATOM 561 C CA . GLY A 1 80 ? 32.010 -5.030 -17.737 1.00 45.75 80 GLY A CA 1
ATOM 562 C C . GLY A 1 80 ? 33.274 -5.676 -17.160 1.00 45.75 80 GLY A C 1
ATOM 563 O O . GLY A 1 80 ? 33.822 -5.121 -16.208 1.00 45.75 80 GLY A O 1
ATOM 564 N N . PRO A 1 81 ? 33.735 -6.833 -17.673 1.00 59.72 81 PRO A N 1
ATOM 565 C CA . PRO A 1 81 ? 34.883 -7.537 -17.116 1.00 59.72 81 PRO A CA 1
ATOM 566 C C . PRO A 1 81 ? 36.165 -6.722 -17.285 1.00 59.72 81 PRO A C 1
ATOM 568 O O . PRO A 1 81 ? 36.392 -6.097 -18.324 1.00 59.72 81 PRO A O 1
ATOM 571 N N . GLU A 1 82 ? 36.993 -6.778 -16.243 1.00 57.84 82 GLU A N 1
ATOM 572 C CA . GLU A 1 82 ? 38.352 -6.252 -16.177 1.00 57.84 82 GLU A CA 1
ATOM 573 C C . GLU A 1 82 ? 39.098 -6.540 -17.490 1.00 57.84 82 GLU A C 1
ATOM 575 O O . GLU A 1 82 ? 39.243 -7.693 -17.895 1.00 57.84 82 GLU A O 1
ATOM 580 N N . GLN A 1 83 ? 39.518 -5.488 -18.194 1.00 51.44 83 GLN A N 1
ATOM 581 C CA . GLN A 1 83 ? 40.349 -5.602 -19.391 1.00 51.44 83 GLN A CA 1
ATOM 582 C C . GLN A 1 83 ? 41.820 -5.491 -18.960 1.00 51.44 83 GLN A C 1
ATOM 584 O O . GLN A 1 83 ? 42.238 -4.39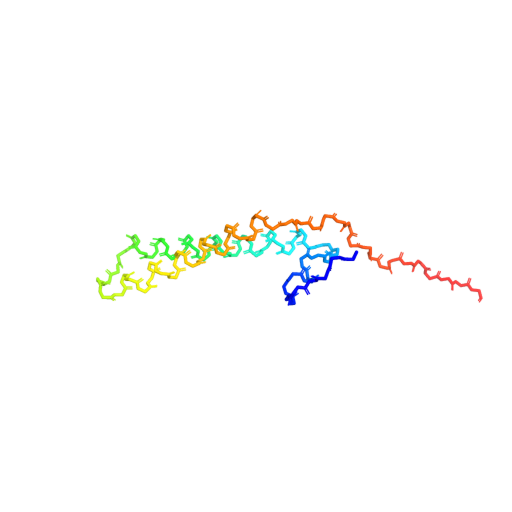9 -18.571 1.00 51.44 83 GLN A O 1
ATOM 589 N N . PRO A 1 84 ? 42.622 -6.568 -19.017 1.00 65.75 84 PRO A N 1
ATOM 590 C CA . PRO A 1 84 ? 44.071 -6.451 -19.015 1.00 65.75 84 PRO A CA 1
ATOM 591 C C . PRO A 1 84 ? 44.557 -6.220 -20.449 1.00 65.75 84 PRO A C 1
ATOM 593 O O . PRO A 1 84 ? 44.213 -7.020 -21.311 1.00 65.75 84 PRO A O 1
ATOM 596 N N . PHE A 1 85 ? 45.353 -5.174 -20.687 1.00 48.09 85 PHE A N 1
ATOM 597 C CA . PHE A 1 85 ? 46.518 -5.159 -21.590 1.00 48.09 85 PHE A CA 1
ATOM 598 C C . PHE A 1 85 ? 47.384 -3.933 -21.290 1.00 48.09 85 PHE A C 1
ATOM 600 O O . PHE A 1 85 ? 46.839 -2.807 -21.295 1.00 48.09 85 PHE A O 1
#

Radius of gyration: 19.13 Å; chains: 1; bounding box: 62×24×44 Å